Protein AF-K7K374-F1 (afdb_monomer_lite)

pLDDT: mean 80.67, std 16.08, range [36.97, 95.12]

Radius of gyration: 24.33 Å; chains: 1; bounding box: 54×45×58 Å

Organism: Glycine max (NCBI:txid3847)

Foldseek 3Di:
DDDPCDPVNVVVVVVVVLVVVLQVVQVVVQVVVVCVVCDVVCQCQQDPPDPVHHDDDDRDDPDPVSSVVSSVVVVVVVVVVVVVVVVVVVVVVVVVVVVQVVCVVVVNHDDDPDDDDD

Sequence (118 aa):
MSLHYNKTNGMQFMIAYFFGALKARVYDDEVRKWISVVGVDFIGKKLVNSKEGPPNFDQPKMTLSKLLEYGNMLVQEQENVERVQLADMYLKEAALGDANQDSINRGTFYGLFFYPEP

InterPro domains:
  IPR044960 Ribulose bisphosphate carboxylase/oxygenase activase-like [PTHR32429] (18-99)
  IPR048571 Ribulose bisphosphate carboxylase/oxygenase activase, AAA, helical [PF21228] (18-78)

Secondary structure (DSSP, 8-state):
------HHHHHHHHHHHHHHHHHHHHHHHHHHHHHHHH-HHHHHHHHSS-TT-SPP-PPP---HHHHHHHHHHHHHHHHHHHHHHHHHHHHHHHHHHHHHHHHHHTT-----------

Structure (mmCIF, N/CA/C/O backbone):
data_AF-K7K374-F1
#
_entry.id   AF-K7K374-F1
#
loop_
_atom_site.group_PDB
_atom_site.id
_atom_site.type_symbol
_atom_site.label_atom_id
_atom_site.label_alt_id
_atom_site.label_comp_id
_atom_site.label_asym_id
_atom_site.label_entity_id
_atom_site.label_seq_id
_atom_site.pdbx_PDB_ins_code
_atom_site.Cartn_x
_atom_site.Cartn_y
_atom_site.Cartn_z
_atom_site.occupancy
_atom_site.B_iso_or_equiv
_atom_site.auth_seq_id
_atom_site.auth_comp_id
_atom_site.auth_asym_id
_atom_site.auth_atom_id
_atom_site.pdbx_PDB_model_num
ATOM 1 N N . MET A 1 1 ? 35.101 -2.674 10.854 1.00 42.41 1 MET A N 1
ATOM 2 C CA . MET A 1 1 ? 34.801 -4.009 10.299 1.00 42.41 1 MET A CA 1
ATOM 3 C C . MET A 1 1 ? 33.723 -3.834 9.245 1.00 42.41 1 MET A C 1
ATOM 5 O O . MET A 1 1 ? 32.559 -3.708 9.595 1.00 42.41 1 MET A O 1
ATOM 9 N N . SER A 1 2 ? 34.114 -3.695 7.977 1.00 44.38 2 SER A N 1
ATOM 10 C CA . SER A 1 2 ? 33.156 -3.546 6.878 1.00 44.38 2 SER A CA 1
ATOM 11 C C . SER A 1 2 ? 32.530 -4.905 6.611 1.00 44.38 2 SER A C 1
ATOM 13 O O . SER A 1 2 ? 33.222 -5.835 6.193 1.00 44.38 2 SER A O 1
ATOM 15 N N . LEU A 1 3 ? 31.240 -5.041 6.915 1.00 53.22 3 LEU A N 1
ATOM 16 C CA . LEU A 1 3 ? 30.470 -6.219 6.540 1.00 53.22 3 LEU A CA 1
ATOM 17 C C . LEU A 1 3 ? 30.503 -6.305 5.013 1.00 53.22 3 LEU A C 1
ATOM 19 O O . LEU A 1 3 ? 29.891 -5.486 4.332 1.00 53.22 3 LEU A O 1
ATOM 23 N N . HIS A 1 4 ? 31.268 -7.262 4.483 1.00 51.53 4 HIS A N 1
ATOM 24 C CA . HIS A 1 4 ? 31.272 -7.576 3.060 1.00 51.53 4 HIS A CA 1
ATOM 25 C C . HIS A 1 4 ? 29.859 -8.015 2.680 1.00 51.53 4 HIS A C 1
ATOM 27 O O . HIS A 1 4 ? 29.420 -9.132 2.968 1.00 51.53 4 HIS A O 1
ATOM 33 N N . TYR A 1 5 ? 29.124 -7.089 2.078 1.00 56.19 5 TYR A N 1
ATOM 34 C CA . TYR A 1 5 ? 27.782 -7.313 1.587 1.00 56.19 5 TYR A CA 1
ATOM 35 C C . TYR A 1 5 ? 27.897 -8.178 0.331 1.00 56.19 5 TYR A C 1
ATOM 37 O O . TYR A 1 5 ? 28.134 -7.684 -0.768 1.00 56.19 5 TYR A O 1
ATOM 45 N N . ASN A 1 6 ? 27.837 -9.500 0.499 1.00 68.75 6 ASN A N 1
ATOM 46 C CA . ASN A 1 6 ? 27.826 -10.401 -0.646 1.00 68.75 6 ASN A CA 1
ATOM 47 C C . ASN A 1 6 ? 26.439 -10.365 -1.319 1.00 68.75 6 ASN A C 1
ATOM 49 O O . ASN A 1 6 ? 25.427 -10.040 -0.690 1.00 68.75 6 ASN A O 1
ATOM 53 N N . LYS A 1 7 ? 26.391 -10.705 -2.610 1.00 67.94 7 LYS A N 1
ATOM 54 C CA . LYS A 1 7 ? 25.167 -10.663 -3.428 1.00 67.94 7 LYS A CA 1
ATOM 55 C C . LYS A 1 7 ? 24.013 -11.477 -2.817 1.00 67.94 7 LYS A C 1
ATOM 57 O O . LYS A 1 7 ? 22.858 -11.072 -2.914 1.00 67.94 7 LYS A O 1
ATOM 62 N N . THR A 1 8 ? 24.326 -12.581 -2.140 1.00 67.12 8 THR A N 1
ATOM 63 C CA . THR A 1 8 ? 23.358 -13.437 -1.439 1.00 67.12 8 THR A CA 1
ATOM 64 C C . THR A 1 8 ? 22.748 -12.734 -0.227 1.00 67.12 8 THR A C 1
ATOM 66 O O . THR A 1 8 ? 21.533 -12.774 -0.049 1.00 67.12 8 THR A O 1
ATOM 69 N N . ASN A 1 9 ? 23.561 -12.035 0.570 1.00 70.31 9 ASN A N 1
ATOM 70 C CA . ASN A 1 9 ? 23.092 -11.248 1.709 1.00 70.31 9 ASN A CA 1
ATOM 71 C C . ASN A 1 9 ? 22.172 -10.123 1.225 1.00 70.31 9 ASN A C 1
ATOM 73 O O . ASN A 1 9 ? 21.084 -9.953 1.766 1.00 70.31 9 ASN A O 1
ATOM 77 N N . GLY A 1 10 ? 22.553 -9.413 0.157 1.00 72.06 10 GLY A N 1
ATOM 78 C CA . GLY A 1 10 ? 21.720 -8.348 -0.409 1.00 72.06 10 GLY A CA 1
ATOM 79 C C . GLY A 1 10 ? 20.362 -8.827 -0.915 1.00 72.06 10 GLY A C 1
ATOM 80 O O . GLY A 1 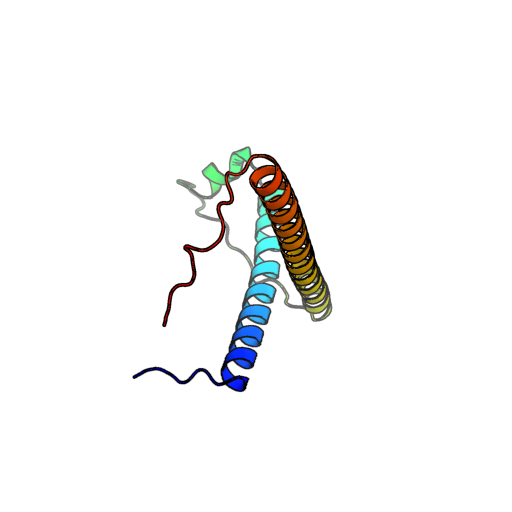10 ? 19.348 -8.190 -0.636 1.00 72.06 10 GLY A O 1
ATOM 81 N N . MET A 1 11 ? 20.315 -9.990 -1.568 1.00 74.25 11 MET A N 1
ATOM 82 C CA . MET A 1 11 ? 19.051 -10.591 -2.000 1.00 74.25 11 MET A CA 1
ATOM 83 C C . MET A 1 11 ? 18.162 -10.978 -0.809 1.00 74.25 11 MET A C 1
ATOM 85 O O . MET A 1 11 ? 16.965 -10.701 -0.825 1.00 74.25 11 MET A O 1
ATOM 89 N N . GLN A 1 12 ? 18.736 -11.559 0.252 1.00 72.31 12 GLN A N 1
ATOM 90 C CA . GLN A 1 12 ? 17.984 -11.890 1.469 1.00 72.31 12 GLN A CA 1
ATOM 91 C C . GLN A 1 12 ? 17.414 -10.643 2.149 1.00 72.31 12 GLN A C 1
ATOM 93 O O . GLN A 1 12 ? 16.258 -10.654 2.571 1.00 72.31 12 GLN A O 1
ATOM 98 N N . PHE A 1 13 ? 18.189 -9.556 2.217 1.00 79.69 13 PHE A N 1
ATOM 99 C CA . PHE A 1 13 ? 17.698 -8.291 2.753 1.00 79.69 13 PHE A CA 1
ATOM 100 C C . PHE A 1 13 ? 16.549 -7.733 1.908 1.00 79.69 13 PHE A C 1
ATOM 102 O O . PHE A 1 13 ? 15.519 -7.391 2.480 1.00 79.69 13 PHE A O 1
ATOM 109 N N . MET A 1 14 ? 16.656 -7.720 0.573 1.00 83.06 14 MET A N 1
ATOM 110 C CA . MET A 1 14 ? 15.542 -7.313 -0.301 1.00 83.06 14 MET A CA 1
ATOM 111 C C . MET A 1 14 ? 14.275 -8.142 -0.063 1.00 83.06 14 MET A C 1
ATOM 113 O O . MET A 1 14 ? 13.191 -7.574 0.051 1.00 83.06 14 MET A O 1
ATOM 117 N N . ILE A 1 15 ? 14.402 -9.466 0.068 1.00 85.19 15 ILE A N 1
ATOM 118 C CA . ILE A 1 15 ? 13.264 -10.350 0.356 1.00 85.19 15 ILE A CA 1
ATOM 119 C C . ILE A 1 15 ? 12.633 -9.994 1.710 1.00 85.19 15 ILE A C 1
ATOM 121 O O . ILE A 1 15 ? 11.412 -9.859 1.810 1.00 85.19 15 ILE A O 1
ATOM 125 N N . ALA A 1 16 ? 13.450 -9.802 2.749 1.00 88.19 16 ALA A N 1
ATOM 126 C CA . ALA A 1 16 ? 12.966 -9.427 4.075 1.00 88.19 16 ALA A CA 1
ATOM 127 C C . ALA A 1 16 ? 12.242 -8.068 4.062 1.00 88.19 16 ALA A C 1
ATOM 129 O O . ALA A 1 16 ? 11.158 -7.945 4.638 1.00 88.19 16 ALA A O 1
ATOM 130 N N . TYR A 1 17 ? 12.793 -7.071 3.363 1.00 90.19 17 TYR A N 1
ATOM 131 C CA . TYR A 1 17 ? 12.149 -5.768 3.187 1.00 90.19 17 TYR A CA 1
ATOM 132 C C . TYR A 1 17 ? 10.828 -5.879 2.423 1.00 90.19 17 TYR A C 1
ATOM 134 O O . TYR A 1 17 ? 9.844 -5.269 2.839 1.00 90.19 17 TYR A O 1
ATOM 142 N N . PHE A 1 18 ? 10.769 -6.697 1.369 1.00 92.56 18 PHE A N 1
ATOM 143 C CA . PHE A 1 18 ? 9.546 -6.910 0.597 1.00 92.56 18 PHE A CA 1
ATOM 144 C C . PHE A 1 18 ? 8.416 -7.480 1.460 1.00 92.56 18 PHE A C 1
ATOM 146 O O . PHE A 1 18 ? 7.324 -6.916 1.502 1.00 92.56 18 PHE A O 1
ATOM 153 N N . PHE A 1 19 ? 8.669 -8.556 2.212 1.00 92.62 19 PHE A N 1
ATOM 154 C CA . PHE A 1 19 ? 7.646 -9.129 3.095 1.00 92.62 19 PHE A CA 1
ATOM 155 C C . PHE A 1 19 ? 7.288 -8.202 4.267 1.00 92.62 19 PHE A C 1
ATOM 157 O O . PHE A 1 19 ? 6.136 -8.184 4.711 1.00 92.62 19 PHE A O 1
ATOM 164 N N . GLY A 1 20 ? 8.243 -7.394 4.739 1.00 93.69 20 GLY A N 1
ATOM 165 C CA . GLY A 1 20 ? 7.983 -6.314 5.689 1.00 93.69 20 GLY A CA 1
ATOM 166 C C . GLY A 1 20 ? 6.995 -5.282 5.135 1.00 93.69 20 GLY A C 1
ATOM 167 O O . GLY A 1 20 ? 5.990 -4.983 5.785 1.00 93.69 20 GLY A O 1
ATOM 168 N N . ALA A 1 21 ? 7.229 -4.801 3.912 1.00 93.56 21 ALA A N 1
ATOM 169 C CA . ALA A 1 21 ? 6.342 -3.873 3.211 1.00 93.56 21 ALA A CA 1
ATOM 170 C C . ALA A 1 21 ? 4.964 -4.493 2.930 1.00 93.56 21 ALA A C 1
ATOM 172 O O . ALA A 1 21 ? 3.941 -3.846 3.152 1.00 93.56 21 ALA A O 1
ATOM 173 N N . LEU A 1 22 ? 4.926 -5.769 2.535 1.00 93.81 22 LEU A N 1
ATOM 174 C CA . LEU A 1 22 ? 3.687 -6.512 2.313 1.00 93.81 22 LEU A CA 1
ATOM 175 C C . LEU A 1 22 ? 2.814 -6.533 3.568 1.00 93.81 22 LEU A C 1
ATOM 177 O O . LEU A 1 22 ? 1.628 -6.210 3.514 1.00 93.81 22 LEU A O 1
ATOM 181 N N . LYS A 1 23 ? 3.408 -6.867 4.719 1.00 93.31 23 LYS A N 1
ATOM 182 C CA . LYS A 1 23 ? 2.702 -6.840 6.001 1.00 93.31 23 LYS A CA 1
ATOM 183 C C . LYS A 1 23 ? 2.222 -5.431 6.335 1.00 93.31 23 LYS A C 1
ATOM 185 O O . LYS A 1 23 ? 1.062 -5.278 6.704 1.00 93.31 23 LYS A O 1
ATOM 190 N N . ALA A 1 24 ? 3.075 -4.418 6.193 1.00 94.56 24 ALA A N 1
ATOM 191 C CA . ALA A 1 24 ? 2.704 -3.033 6.475 1.00 94.56 24 ALA A CA 1
ATOM 192 C C . ALA A 1 24 ? 1.507 -2.574 5.626 1.00 94.56 24 ALA A C 1
ATOM 194 O O . ALA A 1 24 ? 0.595 -1.952 6.163 1.00 94.56 24 ALA A O 1
ATOM 195 N N . ARG A 1 25 ? 1.449 -2.957 4.343 1.00 93.12 25 ARG A N 1
ATOM 196 C CA . ARG A 1 25 ? 0.350 -2.593 3.435 1.00 93.12 25 ARG A CA 1
ATOM 197 C C . ARG A 1 25 ? -1.000 -3.164 3.865 1.00 93.12 25 ARG A C 1
ATOM 199 O O . ARG A 1 25 ? -2.017 -2.492 3.748 1.00 93.12 25 ARG A O 1
ATOM 206 N N . VAL A 1 26 ? -1.008 -4.368 4.438 1.00 92.50 26 VAL A N 1
ATOM 207 C CA . VAL A 1 26 ? -2.232 -4.966 4.991 1.00 92.50 26 VAL A CA 1
ATOM 208 C C . VAL A 1 26 ? -2.756 -4.161 6.187 1.00 92.50 26 VAL A C 1
ATOM 210 O O . VAL A 1 26 ? -3.967 -3.987 6.312 1.00 92.50 26 VAL A O 1
ATOM 213 N N . TYR A 1 27 ? -1.869 -3.676 7.062 1.00 94.50 27 TYR A N 1
ATOM 214 C CA . TYR A 1 27 ? -2.257 -2.819 8.192 1.00 94.50 27 TYR A CA 1
ATOM 215 C C . TYR A 1 27 ? -2.689 -1.424 7.733 1.00 94.50 27 TYR A C 1
ATOM 217 O O . TYR A 1 27 ? -3.679 -0.900 8.239 1.00 94.50 27 TYR A O 1
ATOM 225 N N . ASP A 1 28 ? -1.977 -0.851 6.763 1.00 93.94 28 ASP A N 1
ATOM 226 C CA . ASP A 1 28 ? -2.293 0.444 6.155 1.00 93.94 28 ASP A CA 1
ATOM 227 C C . ASP A 1 28 ? -3.734 0.479 5.622 1.00 93.94 28 ASP A C 1
ATOM 229 O O . ASP A 1 28 ? -4.462 1.443 5.849 1.00 93.94 28 ASP A O 1
ATOM 233 N N . ASP A 1 29 ? -4.202 -0.612 5.016 1.00 92.38 29 ASP A N 1
ATOM 234 C CA . ASP A 1 29 ? -5.582 -0.719 4.540 1.00 92.38 29 ASP A CA 1
ATOM 235 C C . ASP A 1 29 ? -6.628 -0.760 5.663 1.00 92.38 29 ASP A C 1
ATOM 237 O O . ASP A 1 29 ? -7.702 -0.176 5.511 1.00 92.38 29 ASP A O 1
ATOM 241 N N . GLU A 1 30 ? -6.351 -1.402 6.801 1.00 91.38 30 GLU A N 1
ATOM 242 C CA . GLU A 1 30 ? -7.277 -1.368 7.945 1.00 91.38 30 GLU A CA 1
ATOM 243 C C . GLU A 1 30 ? -7.335 0.029 8.578 1.00 91.38 30 GLU A C 1
ATOM 245 O O . GLU A 1 30 ? -8.420 0.516 8.910 1.00 91.38 30 GLU A O 1
ATOM 250 N N . VAL A 1 31 ? -6.194 0.723 8.656 1.00 92.62 31 VAL A N 1
ATOM 251 C CA . VAL A 1 31 ? -6.150 2.127 9.086 1.00 92.62 31 VAL A CA 1
ATOM 252 C C . VAL A 1 31 ? -6.914 3.012 8.101 1.00 92.62 31 VAL A C 1
ATOM 254 O O . VAL A 1 31 ? -7.732 3.826 8.529 1.00 92.62 31 VAL A O 1
ATOM 257 N N . ARG A 1 32 ? -6.729 2.826 6.787 1.00 93.75 32 ARG A N 1
ATOM 258 C CA . ARG A 1 32 ? -7.454 3.582 5.754 1.00 93.75 32 ARG A CA 1
ATOM 259 C C . ARG A 1 32 ? -8.963 3.374 5.860 1.00 93.75 32 ARG A C 1
ATOM 261 O O . ARG A 1 32 ? -9.702 4.354 5.824 1.00 93.75 32 ARG A O 1
ATOM 268 N N . LYS A 1 33 ? -9.428 2.134 6.045 1.00 92.56 33 LYS A N 1
ATOM 269 C CA . LYS A 1 33 ? -10.857 1.838 6.256 1.00 92.56 33 LYS A CA 1
ATOM 270 C C . LYS A 1 33 ? -11.402 2.545 7.491 1.00 92.56 33 LYS A C 1
ATOM 272 O O . LYS A 1 33 ? -12.473 3.141 7.426 1.00 92.56 33 LYS A O 1
ATOM 277 N N . TRP A 1 34 ? -10.666 2.512 8.601 1.00 91.56 34 TRP A N 1
ATOM 278 C CA . TRP A 1 34 ? -11.067 3.214 9.820 1.00 91.56 34 TRP A CA 1
ATOM 279 C C . TRP A 1 34 ? -11.168 4.730 9.602 1.00 91.56 34 TRP A C 1
ATOM 281 O O . TRP A 1 34 ? -12.171 5.338 9.972 1.00 91.56 34 TRP A O 1
ATOM 291 N N . ILE A 1 35 ? -10.182 5.326 8.924 1.00 92.62 35 ILE A N 1
ATOM 292 C CA . ILE A 1 35 ? -10.185 6.741 8.528 1.00 92.62 35 ILE A CA 1
ATOM 293 C C . ILE A 1 35 ? -11.425 7.079 7.692 1.00 92.62 35 ILE A C 1
ATOM 295 O O . ILE A 1 35 ? -12.085 8.085 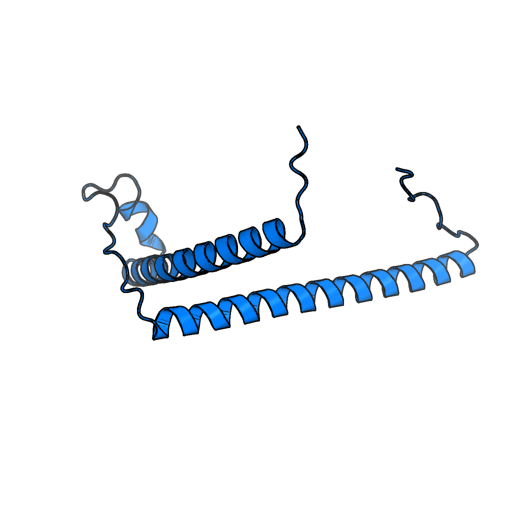7.958 1.00 92.62 35 ILE A O 1
ATOM 299 N N . SER A 1 36 ? -11.781 6.230 6.725 1.00 93.50 36 SER A N 1
ATOM 300 C CA . SER A 1 36 ? -12.976 6.419 5.897 1.00 93.50 36 SER A CA 1
ATOM 301 C C . SER A 1 36 ? -14.281 6.368 6.698 1.00 93.50 36 SER A C 1
ATOM 303 O O . SER A 1 36 ? -15.221 7.073 6.347 1.00 93.50 36 SER A O 1
ATOM 305 N N . VAL A 1 37 ? -14.346 5.572 7.772 1.00 91.75 37 VAL A N 1
ATOM 306 C CA . VAL A 1 37 ? -15.531 5.476 8.645 1.00 91.75 37 VAL A CA 1
ATOM 307 C C . VAL A 1 37 ? -15.635 6.667 9.600 1.00 91.75 37 VAL A C 1
ATOM 309 O O . VAL A 1 37 ? -16.727 7.185 9.816 1.00 91.75 37 VAL A O 1
ATOM 312 N N . VAL A 1 38 ? -14.518 7.106 10.186 1.00 89.81 38 VAL A N 1
ATOM 313 C CA . VAL A 1 38 ? -14.500 8.239 11.130 1.00 89.81 38 VAL A CA 1
ATOM 314 C C . VAL A 1 38 ? -14.684 9.578 10.413 1.00 89.8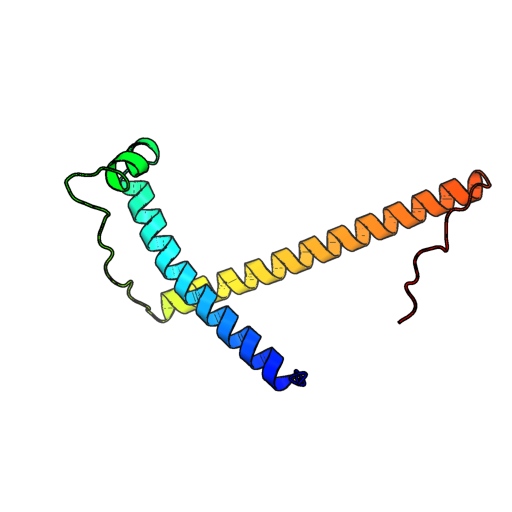1 38 VAL A C 1
ATOM 316 O O . VAL A 1 38 ? -15.296 10.491 10.967 1.00 89.81 38 VAL A O 1
ATOM 319 N N . GLY A 1 39 ? -14.173 9.692 9.187 1.00 89.88 39 GLY A N 1
ATOM 320 C CA . GLY A 1 39 ? -14.114 10.939 8.435 1.00 89.88 39 GLY A CA 1
ATOM 321 C C . GLY A 1 39 ? -12.869 11.752 8.790 1.00 89.88 39 GLY A C 1
ATOM 322 O O . GLY A 1 39 ? -12.492 11.878 9.959 1.00 89.88 39 GLY A O 1
ATOM 323 N N . VAL A 1 40 ? -12.228 12.322 7.766 1.00 90.69 40 VAL A N 1
ATOM 324 C CA . VAL A 1 40 ? -10.925 12.997 7.893 1.00 90.69 40 VAL A CA 1
ATOM 325 C C . VAL A 1 40 ? -10.962 14.140 8.913 1.00 90.69 40 VAL A C 1
ATOM 327 O O . VAL A 1 40 ? -10.022 14.306 9.691 1.00 90.69 40 VAL A O 1
ATOM 330 N N . ASP A 1 41 ? -12.089 14.844 8.997 1.00 90.94 41 ASP A N 1
ATOM 331 C CA . ASP A 1 41 ? -12.288 15.985 9.896 1.00 90.94 41 ASP A CA 1
ATOM 332 C C . ASP A 1 41 ? -12.274 15.610 11.391 1.00 90.94 41 ASP A C 1
ATOM 334 O O . ASP A 1 41 ? -12.008 16.453 12.253 1.00 90.94 41 ASP A O 1
ATOM 338 N N . PHE A 1 42 ? -12.556 14.345 11.727 1.00 87.06 42 PHE A N 1
ATOM 339 C CA . PHE A 1 42 ? -12.747 13.897 13.112 1.00 87.06 42 PHE A CA 1
ATOM 340 C C . PHE A 1 42 ? -11.595 13.051 13.663 1.00 87.06 42 PHE A C 1
ATOM 342 O O . PHE A 1 42 ? -11.501 12.881 14.883 1.00 87.06 42 PHE A O 1
ATOM 349 N N . ILE A 1 43 ? -10.685 12.569 12.810 1.00 90.12 43 ILE A N 1
ATOM 350 C CA . ILE A 1 43 ? -9.563 11.700 13.212 1.00 90.12 43 ILE A CA 1
ATOM 351 C C . ILE A 1 43 ? -8.719 12.350 14.307 1.00 90.12 43 ILE A C 1
ATOM 353 O O . ILE A 1 43 ? -8.423 11.709 15.313 1.00 90.12 43 ILE A O 1
ATOM 357 N N . GLY A 1 44 ? -8.383 13.636 14.160 1.00 87.38 44 GLY A N 1
ATOM 358 C CA . GLY A 1 44 ? -7.560 14.351 15.139 1.00 87.38 44 GLY A CA 1
ATOM 359 C C . GLY A 1 44 ? -8.161 14.327 16.548 1.00 87.38 44 GLY A C 1
ATOM 360 O O . GLY A 1 44 ? -7.449 14.061 17.512 1.00 87.38 44 GLY A O 1
ATOM 361 N N . LYS A 1 45 ? -9.485 14.503 16.664 1.00 85.69 45 LYS A N 1
ATOM 362 C CA . LYS A 1 45 ? -10.207 14.462 17.950 1.00 85.69 45 LYS A CA 1
ATOM 363 C C . LYS A 1 45 ? -10.275 13.057 18.553 1.00 85.69 45 LYS A C 1
ATOM 365 O O . LYS A 1 45 ? -10.373 12.925 19.768 1.00 85.69 45 LYS A O 1
ATOM 370 N N . LYS A 1 46 ? -10.264 12.015 17.716 1.00 83.62 46 LYS A N 1
ATOM 371 C CA . LYS A 1 46 ? -10.280 10.609 18.153 1.00 83.62 46 LYS A CA 1
ATOM 372 C C . LYS A 1 46 ? -8.889 10.088 18.525 1.00 83.62 46 LYS A C 1
ATOM 374 O O . LYS A 1 46 ? -8.800 9.205 19.369 1.00 83.62 46 LYS A O 1
ATOM 379 N N . LEU A 1 47 ? -7.822 10.633 17.942 1.00 86.44 47 LEU A N 1
ATOM 380 C CA . LEU A 1 47 ? -6.443 10.227 18.237 1.00 86.44 47 LEU A CA 1
ATOM 381 C C . LEU A 1 47 ? -5.808 11.029 19.374 1.00 86.44 47 LEU A C 1
ATOM 383 O O . LEU A 1 47 ? -5.068 10.468 20.177 1.00 86.44 47 LEU A O 1
ATOM 387 N N . VAL A 1 48 ? -6.084 12.332 19.449 1.00 87.25 48 VAL A N 1
ATOM 388 C CA . VAL A 1 48 ? -5.418 13.249 20.380 1.00 87.25 48 VAL A CA 1
ATOM 389 C C . VAL A 1 48 ? -6.443 13.834 21.344 1.00 87.25 48 VAL A C 1
ATOM 391 O O . VAL A 1 48 ? -7.487 14.325 20.926 1.00 87.25 48 VAL A O 1
ATOM 394 N N . ASN A 1 49 ? -6.140 13.794 22.645 1.00 81.81 49 ASN A N 1
ATOM 395 C CA . ASN A 1 49 ? -7.013 14.284 23.723 1.00 81.81 49 ASN A CA 1
ATOM 396 C C . ASN A 1 49 ? -8.424 13.650 23.744 1.00 81.81 49 ASN A C 1
ATOM 398 O O . ASN A 1 49 ? -9.365 14.221 24.296 1.00 81.81 49 ASN A O 1
ATOM 402 N N . SER A 1 50 ? -8.572 12.456 23.162 1.00 81.38 50 SER A N 1
ATOM 403 C CA . SER A 1 50 ? -9.790 11.647 23.237 1.00 81.38 50 SER A CA 1
ATOM 404 C C . SER A 1 50 ? -9.973 11.079 24.646 1.00 81.38 50 SER A C 1
ATOM 406 O O . SER A 1 50 ? -9.044 10.501 25.208 1.00 81.38 50 SER A O 1
ATOM 408 N N . LYS A 1 51 ? -11.190 11.174 25.199 1.00 79.31 51 LYS A N 1
ATOM 409 C CA . LYS A 1 51 ? -11.552 10.502 26.463 1.00 79.31 51 LYS A CA 1
ATOM 410 C C . LYS A 1 51 ? -11.618 8.979 26.327 1.00 79.31 51 LYS A C 1
ATOM 412 O O . LYS A 1 51 ? -11.452 8.280 27.317 1.00 79.31 51 LYS A O 1
ATOM 417 N N . GLU A 1 52 ? -11.877 8.482 25.118 1.00 82.44 52 GLU A N 1
ATOM 418 C CA . GLU A 1 52 ? -11.966 7.048 24.812 1.00 82.44 52 GLU A CA 1
ATOM 419 C C . GLU A 1 52 ? -10.592 6.438 24.483 1.00 82.44 52 GLU A C 1
ATOM 421 O O . GLU A 1 52 ? -10.471 5.223 24.372 1.00 82.44 52 GLU A O 1
ATOM 426 N N . GLY A 1 53 ? -9.553 7.271 24.349 1.00 77.81 53 GLY A N 1
ATOM 427 C CA . GLY A 1 53 ? -8.239 6.855 23.868 1.00 77.81 53 GLY A CA 1
ATOM 428 C C . GLY A 1 53 ? -8.194 6.623 22.349 1.00 77.81 53 GLY A C 1
ATOM 429 O O . GLY A 1 53 ? -9.208 6.795 21.661 1.00 77.81 53 GLY A O 1
ATOM 430 N N . PRO A 1 54 ? -7.006 6.296 21.809 1.00 80.06 54 PRO A N 1
ATOM 431 C CA . PRO A 1 54 ? -6.841 5.941 20.404 1.00 80.06 54 PRO A CA 1
ATOM 432 C C . PRO A 1 54 ? -7.553 4.614 20.077 1.00 80.06 54 PRO A C 1
ATOM 434 O O . PRO A 1 54 ? -7.676 3.747 20.946 1.00 80.06 54 PRO A O 1
ATOM 437 N N . PRO A 1 55 ? -8.019 4.434 18.828 1.00 83.00 55 PRO A N 1
ATOM 438 C CA . PRO A 1 55 ? -8.724 3.228 18.402 1.00 83.00 55 PRO A CA 1
ATOM 439 C C . PRO A 1 55 ? -7.834 1.990 18.551 1.00 83.00 55 PRO A C 1
ATOM 441 O O . PRO A 1 55 ? -6.646 2.019 18.223 1.00 83.00 55 PRO A O 1
ATOM 444 N N . ASN A 1 56 ? -8.427 0.890 19.012 1.00 86.12 56 ASN A N 1
ATOM 445 C CA . ASN A 1 56 ? -7.761 -0.404 19.029 1.00 86.12 56 ASN A CA 1
ATOM 446 C C . ASN A 1 56 ? -8.037 -1.132 17.707 1.00 86.12 56 ASN A C 1
ATOM 448 O O . ASN A 1 56 ? -9.182 -1.175 17.255 1.00 86.12 56 ASN A O 1
ATOM 452 N N . PHE A 1 57 ? -6.991 -1.672 17.089 1.00 88.62 57 PHE A N 1
ATOM 453 C CA . PHE A 1 57 ? -7.087 -2.392 15.825 1.00 88.62 57 PHE A CA 1
ATOM 454 C C . PHE A 1 57 ? -6.871 -3.878 16.065 1.00 88.62 57 PHE A C 1
ATOM 456 O O . PHE A 1 57 ? -5.819 -4.289 16.558 1.00 88.62 57 PHE A O 1
ATOM 463 N N . ASP A 1 58 ? -7.839 -4.686 15.641 1.00 88.38 58 ASP A N 1
ATOM 464 C CA . ASP A 1 58 ? -7.643 -6.125 15.576 1.00 88.38 58 ASP A CA 1
ATOM 465 C C . ASP A 1 58 ? -6.591 -6.466 14.521 1.00 88.38 58 ASP A C 1
ATOM 467 O O . ASP A 1 58 ? -6.507 -5.846 13.455 1.00 88.38 58 ASP A O 1
ATOM 471 N N . GLN A 1 59 ? -5.782 -7.486 14.808 1.00 90.69 59 GLN A N 1
ATOM 472 C CA . GLN A 1 59 ? -4.798 -7.966 13.853 1.00 90.69 59 GLN A CA 1
ATOM 473 C C . GLN A 1 59 ? -5.506 -8.427 12.564 1.00 90.69 59 GLN A C 1
ATOM 475 O O . GLN A 1 59 ? -6.347 -9.333 12.617 1.00 90.69 59 GLN A O 1
ATOM 480 N N . PRO A 1 60 ? -5.161 -7.862 11.390 1.00 90.38 60 PRO A N 1
ATOM 481 C CA . PRO A 1 60 ? -5.805 -8.236 10.145 1.00 90.38 60 PRO A CA 1
ATOM 482 C C . PRO A 1 60 ? -5.524 -9.696 9.797 1.00 90.38 60 PRO A C 1
ATOM 484 O O . PRO A 1 60 ? -4.409 -10.201 9.955 1.00 90.38 60 PRO A O 1
ATOM 487 N N . LYS A 1 61 ? -6.537 -10.373 9.247 1.00 90.38 61 LYS A N 1
ATOM 488 C CA . LYS A 1 61 ? -6.378 -11.733 8.725 1.00 90.38 61 LYS A CA 1
ATOM 489 C C . LYS A 1 61 ? -5.470 -11.712 7.494 1.00 90.38 61 LYS A C 1
ATOM 491 O O . LYS A 1 61 ? -5.845 -11.196 6.442 1.00 90.38 61 LYS A O 1
ATOM 496 N N . MET A 1 62 ? -4.296 -12.320 7.627 1.00 90.19 62 MET A N 1
ATOM 497 C CA . MET A 1 62 ? -3.296 -12.475 6.565 1.00 90.19 62 MET A CA 1
ATOM 498 C C . MET A 1 62 ? -3.639 -13.686 5.689 1.00 90.19 62 MET A C 1
ATOM 500 O O . MET A 1 62 ? -2.941 -14.698 5.702 1.00 90.19 62 MET A O 1
ATOM 504 N N . THR A 1 63 ? -4.767 -13.626 4.978 1.00 93.12 63 THR A N 1
ATOM 505 C CA . THR A 1 63 ? -5.146 -14.709 4.061 1.00 93.12 63 THR A CA 1
ATOM 506 C C . THR A 1 63 ? -4.194 -14.743 2.869 1.00 93.12 63 THR A C 1
ATOM 508 O O . THR A 1 63 ? -3.731 -13.701 2.406 1.00 93.12 63 THR A O 1
ATOM 511 N N . LEU A 1 64 ? -3.925 -15.939 2.333 1.00 92.88 64 LEU A N 1
ATOM 512 C CA . LEU A 1 64 ? -3.047 -16.098 1.170 1.00 92.88 64 LEU A CA 1
ATOM 513 C C . LEU A 1 64 ? -3.506 -15.237 -0.017 1.00 92.88 64 LEU A C 1
ATOM 515 O O . LEU A 1 64 ? -2.683 -14.596 -0.657 1.00 92.88 64 LEU A O 1
ATOM 519 N N . SER A 1 65 ? -4.819 -15.164 -0.261 1.00 94.19 65 SER A N 1
ATOM 520 C CA . SER A 1 65 ? -5.393 -14.318 -1.314 1.00 94.19 65 SER A CA 1
ATOM 521 C C . SER A 1 65 ? -5.017 -12.845 -1.141 1.00 94.19 65 SER A C 1
ATOM 523 O O . SER A 1 65 ? -4.555 -12.223 -2.090 1.00 94.19 65 SER A O 1
ATOM 525 N N . LYS A 1 66 ? -5.161 -12.301 0.077 1.00 91.25 66 LYS A N 1
ATOM 526 C CA . LYS A 1 66 ? -4.850 -10.897 0.381 1.00 91.25 66 LYS A CA 1
ATOM 527 C C . LYS A 1 66 ? -3.345 -10.626 0.250 1.00 91.25 66 LYS A C 1
ATOM 529 O O . LYS A 1 66 ? -2.942 -9.593 -0.271 1.00 91.25 66 LYS A O 1
ATOM 534 N N . LEU A 1 67 ? -2.506 -11.578 0.664 1.00 93.75 67 LEU A N 1
ATOM 535 C CA . LEU A 1 67 ? -1.051 -11.483 0.503 1.00 93.75 67 LEU A CA 1
ATOM 536 C C . LEU A 1 67 ? -0.614 -11.515 -0.967 1.00 93.75 67 LEU A C 1
ATOM 538 O O . LEU A 1 67 ? 0.270 -10.755 -1.345 1.00 93.75 67 LEU A O 1
ATOM 542 N N . LEU A 1 68 ? -1.224 -12.363 -1.797 1.00 94.62 68 LEU A N 1
ATOM 543 C CA . LEU A 1 68 ? -0.930 -12.410 -3.231 1.00 94.62 68 LEU A CA 1
ATOM 544 C C . LEU A 1 68 ? -1.386 -11.133 -3.941 1.00 94.62 68 LEU A C 1
ATOM 546 O O . LEU A 1 68 ? -0.651 -10.604 -4.769 1.00 94.62 68 LEU A O 1
ATOM 550 N N . GLU A 1 69 ? -2.564 -10.614 -3.594 1.00 94.12 69 GLU A N 1
ATOM 551 C CA . GLU A 1 69 ? -3.091 -9.363 -4.142 1.00 94.12 69 GLU A CA 1
ATOM 552 C C . GLU A 1 69 ? -2.145 -8.185 -3.868 1.00 94.12 69 GLU A C 1
ATOM 554 O O . GLU A 1 69 ? -1.641 -7.568 -4.810 1.00 94.12 69 GLU A O 1
ATOM 559 N N . TYR A 1 70 ? -1.810 -7.924 -2.599 1.00 93.75 70 TYR A N 1
ATOM 560 C CA . TYR A 1 70 ? -0.872 -6.845 -2.276 1.00 93.75 70 TYR A CA 1
ATOM 561 C C . TYR A 1 70 ? 0.547 -7.126 -2.761 1.00 93.75 70 TYR A C 1
ATOM 563 O O . TYR A 1 70 ? 1.257 -6.185 -3.099 1.00 93.75 70 TYR A O 1
ATOM 571 N N . GLY A 1 71 ? 0.971 -8.390 -2.811 1.00 93.81 71 GLY A N 1
ATOM 57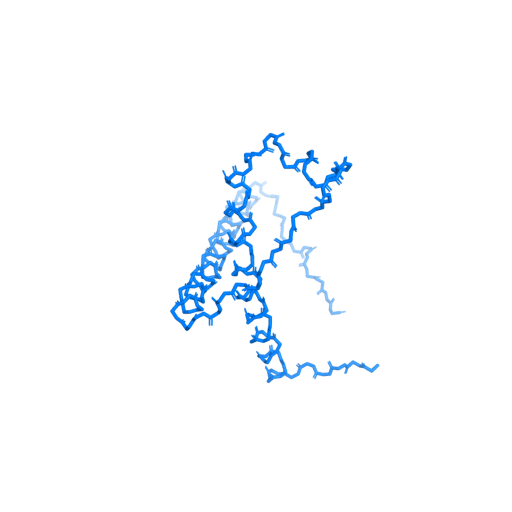2 C CA . GLY A 1 71 ? 2.278 -8.765 -3.346 1.00 93.81 71 GLY A CA 1
ATOM 573 C C . GLY A 1 71 ? 2.414 -8.356 -4.808 1.00 93.81 71 GLY A C 1
ATOM 574 O O . GLY A 1 71 ? 3.374 -7.678 -5.165 1.00 93.81 71 GLY A O 1
ATOM 575 N N . ASN A 1 72 ? 1.415 -8.683 -5.631 1.00 95.00 72 ASN A N 1
ATOM 576 C CA . ASN A 1 72 ? 1.377 -8.274 -7.034 1.00 95.00 72 ASN A CA 1
ATOM 577 C C . ASN A 1 72 ? 1.302 -6.751 -7.185 1.00 95.00 72 ASN A C 1
ATOM 579 O O . ASN A 1 72 ? 1.999 -6.190 -8.027 1.00 95.00 72 ASN A O 1
ATOM 583 N N . MET A 1 73 ? 0.511 -6.076 -6.348 1.00 94.56 73 MET A N 1
ATOM 584 C CA . MET A 1 73 ? 0.435 -4.614 -6.353 1.00 94.56 73 MET A CA 1
ATOM 585 C C . MET A 1 73 ? 1.794 -3.971 -6.028 1.00 94.56 73 MET A C 1
ATOM 587 O O . MET A 1 73 ? 2.213 -3.052 -6.722 1.00 94.56 73 MET A O 1
ATOM 591 N N . LEU A 1 74 ? 2.518 -4.482 -5.026 1.00 93.31 74 LEU A N 1
ATOM 592 C CA . LEU A 1 74 ? 3.847 -3.977 -4.664 1.00 93.31 74 LEU A CA 1
ATOM 593 C C . LEU A 1 74 ? 4.895 -4.221 -5.755 1.00 93.31 74 LEU A C 1
ATOM 595 O O . LEU A 1 74 ? 5.806 -3.410 -5.906 1.00 93.31 74 LEU A O 1
ATOM 599 N N . VAL A 1 75 ? 4.800 -5.327 -6.498 1.00 93.12 75 VAL A N 1
ATOM 600 C CA . VAL A 1 75 ? 5.681 -5.584 -7.651 1.00 93.12 75 VAL A CA 1
ATOM 601 C C . VAL A 1 75 ? 5.375 -4.605 -8.783 1.00 93.12 75 VAL A C 1
ATOM 603 O O . VAL A 1 75 ? 6.290 -3.972 -9.298 1.00 93.12 75 VAL A O 1
ATOM 606 N N . GLN A 1 76 ? 4.099 -4.397 -9.111 1.00 95.12 76 GLN A N 1
ATOM 607 C CA . GLN A 1 76 ? 3.701 -3.418 -10.128 1.00 95.12 76 GLN A CA 1
ATOM 608 C C . GLN A 1 76 ? 4.138 -1.995 -9.762 1.00 95.12 76 GLN A C 1
ATOM 610 O O . GLN A 1 76 ? 4.551 -1.227 -10.629 1.00 95.12 76 GLN A O 1
ATOM 615 N N . GLU A 1 77 ? 4.075 -1.636 -8.479 1.00 93.94 77 GLU A N 1
ATOM 616 C CA . GLU A 1 77 ? 4.534 -0.334 -7.998 1.00 93.94 77 GLU A CA 1
ATOM 617 C C . GLU A 1 77 ? 6.060 -0.186 -8.121 1.00 93.94 77 GLU A C 1
ATOM 619 O O . GLU A 1 77 ? 6.530 0.859 -8.566 1.00 93.94 77 GLU A O 1
ATOM 624 N N . GLN A 1 78 ? 6.831 -1.246 -7.849 1.00 90.06 78 GLN A N 1
ATOM 625 C CA . GLN A 1 78 ? 8.279 -1.268 -8.104 1.00 90.06 78 GLN A CA 1
ATOM 626 C C . GLN A 1 78 ? 8.606 -1.108 -9.595 1.00 90.06 78 GLN A C 1
ATOM 628 O O . GLN A 1 78 ? 9.421 -0.258 -9.949 1.00 90.06 78 GLN A O 1
ATOM 633 N N . GLU A 1 79 ? 7.933 -1.854 -10.474 1.00 94.31 79 GLU A N 1
ATOM 634 C CA . GLU A 1 79 ? 8.121 -1.737 -11.927 1.00 94.31 79 GLU A CA 1
ATOM 635 C C . GLU A 1 79 ? 7.752 -0.339 -12.449 1.00 94.31 79 GLU A C 1
ATOM 637 O O . GLU A 1 79 ? 8.401 0.189 -13.351 1.00 94.31 79 GLU A O 1
ATOM 642 N N . ASN A 1 80 ? 6.712 0.287 -11.887 1.00 94.62 80 ASN A N 1
ATOM 643 C CA . ASN A 1 80 ? 6.338 1.661 -12.221 1.00 94.62 80 ASN A CA 1
ATOM 644 C C . ASN A 1 80 ? 7.435 2.657 -11.838 1.00 94.62 80 ASN A C 1
ATOM 646 O O . ASN A 1 80 ? 7.775 3.517 -12.650 1.00 94.62 80 ASN A O 1
ATOM 650 N N . VAL A 1 81 ? 7.996 2.542 -10.631 1.00 94.81 81 VAL A N 1
ATOM 651 C CA . VAL A 1 81 ? 9.096 3.407 -10.181 1.00 94.81 81 VAL A CA 1
ATOM 652 C C . VAL A 1 81 ? 10.311 3.252 -11.094 1.00 94.81 81 VAL A C 1
ATOM 654 O O . VAL A 1 81 ? 10.872 4.260 -11.518 1.00 94.81 81 VAL A O 1
ATOM 657 N N . GLU A 1 82 ? 10.675 2.021 -11.455 1.00 93.19 82 GLU A N 1
ATOM 658 C CA . GLU A 1 82 ? 11.789 1.758 -12.373 1.00 93.19 82 GLU A CA 1
ATOM 659 C C . GLU A 1 82 ? 11.543 2.381 -13.755 1.00 93.19 82 GLU A C 1
ATOM 661 O O . GLU A 1 82 ? 12.411 3.075 -14.288 1.00 93.19 82 GLU A O 1
ATOM 666 N N . ARG A 1 83 ? 10.334 2.224 -14.312 1.00 94.31 83 ARG A N 1
ATOM 667 C CA . ARG A 1 83 ? 9.965 2.849 -15.593 1.00 94.31 83 ARG A CA 1
ATOM 668 C C . ARG A 1 83 ? 10.055 4.373 -15.553 1.00 94.31 83 ARG A C 1
ATOM 670 O O . ARG A 1 83 ? 10.561 4.967 -16.501 1.00 94.31 83 ARG A O 1
ATOM 677 N N . VAL A 1 84 ? 9.567 5.002 -14.482 1.00 94.94 84 VAL A N 1
ATOM 678 C CA . VAL A 1 84 ? 9.621 6.465 -14.318 1.00 94.94 84 VAL A CA 1
ATOM 679 C C . VAL A 1 84 ? 11.067 6.940 -14.199 1.00 94.94 84 VAL A C 1
ATOM 681 O O . VAL A 1 84 ? 11.449 7.888 -14.877 1.00 94.94 84 VAL A O 1
ATOM 684 N N . GLN A 1 85 ? 11.893 6.250 -13.411 1.00 91.44 85 GLN A N 1
ATOM 685 C CA . GLN A 1 85 ? 13.313 6.584 -13.272 1.00 91.44 85 GLN A CA 1
ATOM 686 C C . GLN A 1 85 ? 14.060 6.470 -14.601 1.00 91.44 85 GLN A C 1
ATOM 688 O O . GLN A 1 85 ? 14.841 7.358 -14.943 1.00 91.44 85 GLN A O 1
ATOM 693 N N . LEU A 1 86 ? 13.795 5.412 -15.369 1.00 93.06 86 LEU A N 1
ATOM 694 C CA . LEU A 1 86 ? 14.404 5.221 -16.679 1.00 93.06 86 LEU A CA 1
ATOM 695 C C . LEU A 1 86 ? 13.979 6.322 -17.662 1.00 93.06 86 LEU A C 1
ATOM 697 O O . LEU A 1 86 ? 14.821 6.872 -18.370 1.00 93.06 86 LEU A O 1
ATOM 701 N N . ALA A 1 87 ? 12.694 6.685 -17.681 1.00 91.75 87 ALA A N 1
ATOM 702 C CA . ALA A 1 87 ? 12.199 7.784 -18.506 1.00 91.75 87 ALA A CA 1
ATOM 703 C C . ALA A 1 87 ? 12.857 9.124 -18.129 1.00 91.75 87 ALA A C 1
ATOM 705 O O . ALA A 1 87 ? 13.327 9.843 -19.011 1.00 91.75 87 ALA A O 1
ATOM 706 N N . ASP A 1 88 ? 12.964 9.430 -16.833 1.00 90.81 88 ASP A N 1
ATOM 707 C CA . ASP A 1 88 ? 13.626 10.643 -16.339 1.00 90.81 88 ASP A CA 1
ATOM 708 C C . ASP A 1 88 ? 15.113 10.691 -16.711 1.00 90.81 88 ASP A C 1
ATOM 710 O O . ASP A 1 88 ? 15.636 11.763 -17.032 1.00 90.81 88 ASP A O 1
ATOM 714 N N . MET A 1 89 ? 15.804 9.546 -16.683 1.00 86.88 89 MET A N 1
ATOM 715 C CA . MET A 1 89 ? 17.194 9.449 -17.132 1.00 86.88 89 MET A CA 1
ATOM 716 C C . MET A 1 89 ? 17.319 9.775 -18.621 1.00 86.88 89 MET A C 1
ATOM 718 O O . MET A 1 89 ? 18.101 10.656 -18.973 1.00 86.88 89 MET A O 1
ATOM 722 N N . TYR A 1 90 ? 16.506 9.154 -19.480 1.00 86.62 90 TYR A N 1
ATOM 723 C CA . TYR A 1 90 ? 16.551 9.424 -20.921 1.00 86.62 90 TYR A CA 1
ATOM 724 C C . TYR A 1 90 ? 16.216 10.879 -21.266 1.00 86.62 90 TYR A C 1
ATOM 726 O O . TYR A 1 90 ? 16.876 11.470 -22.119 1.00 86.62 90 TYR A O 1
ATOM 734 N N . LEU A 1 91 ? 15.235 11.489 -20.592 1.00 87.12 91 LEU A N 1
ATOM 735 C CA . LEU A 1 91 ? 14.892 12.899 -20.810 1.00 87.12 91 LEU A CA 1
ATOM 736 C C . LEU A 1 91 ? 16.035 13.836 -20.402 1.00 87.12 91 LEU A C 1
ATOM 738 O O . LEU A 1 91 ? 16.313 14.811 -21.101 1.00 87.12 91 LEU A O 1
ATOM 742 N N . LYS A 1 92 ? 16.725 13.542 -19.294 1.00 82.69 92 LYS A N 1
ATOM 743 C CA . LYS A 1 92 ? 17.899 14.313 -18.861 1.00 82.69 92 LYS A CA 1
ATOM 744 C C . LYS A 1 92 ? 19.076 14.148 -19.813 1.00 82.69 92 LYS A C 1
ATOM 746 O O . LYS A 1 92 ? 19.723 15.140 -20.131 1.00 82.69 92 LYS A O 1
ATOM 751 N N . GLU A 1 93 ? 19.351 12.931 -20.273 1.00 82.69 93 GLU A N 1
ATOM 752 C CA . GLU A 1 93 ? 20.432 12.666 -21.228 1.00 82.69 93 GLU A CA 1
ATOM 753 C C . GLU A 1 93 ? 20.177 13.346 -22.578 1.00 82.69 93 GLU A C 1
ATOM 755 O O . GLU A 1 93 ? 21.090 13.960 -23.128 1.00 82.69 93 GLU A O 1
ATOM 760 N N . ALA A 1 94 ? 18.933 13.330 -23.068 1.00 79.88 94 ALA A N 1
ATOM 761 C CA . ALA A 1 94 ? 18.544 14.063 -24.271 1.00 79.88 94 ALA A CA 1
ATOM 762 C C . ALA A 1 94 ? 18.719 15.581 -24.092 1.00 79.88 94 ALA A C 1
ATOM 764 O O . ALA A 1 94 ? 19.370 16.226 -24.910 1.00 79.88 94 ALA A O 1
ATOM 765 N N . ALA A 1 95 ? 18.234 16.142 -22.978 1.00 75.81 95 ALA A N 1
ATOM 766 C CA . ALA A 1 95 ? 18.378 17.569 -22.687 1.00 75.81 95 ALA A CA 1
ATOM 767 C C . ALA A 1 95 ? 19.849 18.002 -22.531 1.00 75.81 95 ALA A C 1
ATOM 769 O O . ALA A 1 95 ? 20.222 19.094 -22.960 1.00 75.81 95 ALA A O 1
ATOM 770 N N . LEU A 1 96 ? 20.698 17.155 -21.939 1.00 74.06 96 LEU A N 1
ATOM 771 C CA . LEU A 1 96 ? 22.144 17.383 -21.863 1.00 74.06 96 LEU A CA 1
ATOM 772 C C . LEU A 1 96 ? 22.800 17.317 -23.247 1.00 74.06 96 LEU A C 1
ATOM 774 O O . LEU A 1 96 ? 23.691 18.117 -23.530 1.00 74.06 96 LEU A O 1
ATOM 778 N N . GLY A 1 97 ? 22.360 16.398 -24.110 1.00 74.81 97 GLY A N 1
ATOM 779 C CA . GLY A 1 97 ? 22.797 16.307 -25.503 1.00 74.81 97 GLY A CA 1
ATOM 780 C C . GLY A 1 97 ? 22.481 17.577 -26.292 1.00 74.81 97 GLY A C 1
ATOM 781 O O . GLY A 1 97 ? 23.383 18.157 -26.899 1.00 74.81 97 GLY A O 1
ATOM 782 N N . ASP A 1 98 ? 21.242 18.058 -26.204 1.00 73.06 98 ASP A N 1
ATOM 783 C CA . ASP A 1 98 ? 20.791 19.280 -26.878 1.00 73.06 98 ASP A CA 1
ATOM 784 C C . ASP A 1 98 ? 21.513 20.523 -26.336 1.00 73.06 98 ASP A C 1
ATOM 786 O O . ASP A 1 98 ? 22.016 21.343 -27.106 1.00 73.06 98 ASP A O 1
ATOM 790 N N . ALA A 1 99 ? 21.667 20.631 -25.011 1.00 70.69 99 ALA A N 1
ATOM 791 C CA . ALA A 1 99 ? 22.427 21.714 -24.388 1.00 70.69 99 ALA A CA 1
ATOM 792 C C . ALA A 1 99 ? 23.903 21.698 -24.815 1.00 70.69 99 ALA A C 1
ATOM 794 O O . ALA A 1 99 ? 24.482 22.755 -25.084 1.00 70.69 99 ALA A O 1
ATOM 795 N N . ASN A 1 100 ? 24.508 20.511 -24.925 1.00 64.25 100 ASN A N 1
ATOM 796 C CA . ASN A 1 100 ? 25.865 20.365 -25.434 1.00 64.25 100 ASN A CA 1
ATOM 797 C C . ASN A 1 100 ? 25.947 20.790 -26.901 1.00 64.25 100 ASN A C 1
ATOM 799 O O . ASN A 1 100 ? 26.837 21.573 -27.230 1.00 64.25 100 ASN A O 1
ATOM 803 N N . GLN A 1 101 ? 25.009 20.376 -27.754 1.00 67.31 101 GLN A N 1
ATOM 804 C CA . GLN A 1 101 ? 24.983 20.777 -29.161 1.00 67.31 101 GLN A CA 1
ATOM 805 C C . GLN A 1 101 ? 24.838 22.298 -29.319 1.00 67.31 101 GLN A C 1
ATOM 807 O O . GLN A 1 101 ? 25.599 22.917 -30.065 1.00 67.31 101 GLN A O 1
ATOM 812 N N . ASP A 1 102 ? 23.941 22.925 -28.559 1.00 67.75 102 ASP A N 1
ATOM 813 C CA . ASP A 1 102 ? 23.755 24.379 -28.546 1.00 67.75 102 ASP A CA 1
ATOM 814 C C . ASP A 1 102 ? 24.969 25.132 -27.995 1.00 67.75 102 ASP A C 1
ATOM 816 O O . ASP A 1 102 ? 25.251 26.263 -28.403 1.00 67.75 102 ASP A O 1
ATOM 820 N N . SER A 1 103 ? 25.683 24.534 -27.044 1.00 65.06 103 SER A N 1
ATOM 821 C CA . SER A 1 103 ? 26.898 25.109 -26.471 1.00 65.06 103 SER A CA 1
ATOM 822 C C . SER A 1 103 ? 28.093 24.996 -27.427 1.00 65.06 103 SER A C 1
ATOM 824 O O . SER A 1 103 ? 28.854 25.956 -27.554 1.00 65.06 103 SER A O 1
ATOM 826 N N . ILE A 1 104 ? 28.202 23.894 -28.182 1.00 62.50 104 ILE A N 1
ATOM 827 C CA . ILE A 1 104 ? 29.168 23.717 -29.278 1.00 62.50 104 ILE A CA 1
ATOM 828 C C . ILE A 1 104 ? 28.889 24.741 -30.382 1.00 62.50 104 ILE A C 1
ATOM 830 O O . ILE A 1 104 ? 29.804 25.444 -30.809 1.00 62.50 104 ILE A O 1
ATOM 834 N N . ASN A 1 105 ? 27.622 24.897 -30.779 1.00 67.44 105 ASN A N 1
ATOM 835 C CA . ASN A 1 105 ? 27.207 25.866 -31.798 1.00 67.44 105 ASN A CA 1
ATOM 836 C C . ASN A 1 105 ? 27.510 27.320 -31.392 1.00 67.44 105 ASN A C 1
ATOM 838 O O . ASN A 1 105 ? 27.787 28.155 -32.251 1.00 67.44 105 ASN A O 1
ATOM 842 N N . ARG A 1 106 ? 27.480 27.630 -30.088 1.00 66.62 106 ARG A N 1
ATOM 843 C CA . ARG A 1 106 ? 27.790 28.962 -29.533 1.00 66.62 106 ARG A CA 1
ATOM 844 C C . ARG A 1 106 ? 29.250 29.137 -29.096 1.00 66.62 106 ARG A C 1
ATOM 846 O O . ARG A 1 106 ? 29.601 30.206 -28.605 1.00 66.62 106 ARG A O 1
ATOM 853 N N . GLY A 1 107 ? 30.105 28.126 -29.278 1.00 59.16 107 GLY A N 1
ATOM 854 C CA . GLY A 1 107 ? 31.522 28.171 -28.898 1.00 59.16 107 GLY A CA 1
ATOM 855 C C . GLY A 1 107 ? 31.789 28.162 -27.385 1.00 59.16 107 GLY A C 1
ATOM 856 O O . GLY A 1 107 ? 32.904 28.454 -26.962 1.00 59.16 107 GLY A O 1
ATOM 857 N N . THR A 1 108 ? 30.795 27.825 -26.561 1.00 59.56 108 THR A N 1
ATOM 858 C CA . THR A 1 108 ? 30.869 27.812 -25.091 1.00 59.56 108 THR A CA 1
ATOM 859 C C . THR A 1 108 ? 30.666 26.392 -24.557 1.00 59.56 108 THR A C 1
ATOM 861 O O . THR A 1 108 ? 29.727 26.143 -23.808 1.00 59.56 108 THR A O 1
ATOM 864 N N . PHE A 1 109 ? 31.480 25.426 -24.987 1.00 54.75 109 PHE A N 1
ATOM 865 C CA . PHE A 1 109 ? 31.352 24.031 -24.546 1.00 54.75 109 PHE A CA 1
ATOM 866 C C . PHE A 1 109 ? 31.629 23.886 -23.036 1.00 54.75 109 PHE A C 1
ATOM 868 O O . PHE A 1 109 ? 32.738 24.164 -22.578 1.00 54.75 109 PHE A O 1
ATOM 875 N N . TYR A 1 110 ? 30.635 23.416 -22.273 1.00 53.31 110 TYR A N 1
ATOM 876 C CA . TYR A 1 110 ? 30.745 23.073 -20.847 1.00 53.31 110 TYR A CA 1
ATOM 877 C C . TYR A 1 110 ? 30.656 21.553 -20.655 1.00 53.31 110 TYR A C 1
ATOM 879 O O . TYR A 1 110 ? 29.678 21.029 -20.133 1.00 53.31 110 TYR A O 1
ATOM 887 N N . GLY A 1 111 ? 31.693 20.823 -21.053 1.00 51.81 111 GLY A N 1
ATOM 888 C CA . GLY A 1 111 ? 31.857 19.422 -20.676 1.00 51.81 111 GLY A CA 1
ATOM 889 C C . GLY A 1 111 ? 33.268 19.201 -20.158 1.00 51.81 111 GLY A C 1
ATOM 890 O O . GLY A 1 111 ? 34.200 19.458 -20.912 1.00 51.81 111 GLY A O 1
ATOM 891 N N . LEU A 1 112 ? 33.406 18.777 -18.887 1.00 43.72 112 LEU A N 1
ATOM 892 C CA . LEU A 1 112 ? 34.404 17.804 -18.376 1.00 43.72 112 LEU A CA 1
ATOM 893 C C . LEU A 1 112 ? 34.761 17.898 -16.870 1.00 43.72 112 LEU A C 1
ATOM 895 O O . LEU A 1 112 ? 35.572 17.103 -16.411 1.00 43.72 112 LEU A O 1
ATOM 899 N N . PHE A 1 113 ? 34.148 18.755 -16.048 1.00 39.59 113 PHE A N 1
ATOM 900 C CA . PHE A 1 113 ? 34.530 18.857 -14.622 1.00 39.59 113 PHE A CA 1
ATOM 901 C C . PHE A 1 113 ? 33.627 18.120 -13.627 1.00 39.59 113 PHE A C 1
ATOM 903 O O . PHE A 1 113 ? 33.381 18.655 -12.560 1.00 39.59 113 PHE A O 1
ATOM 910 N N . PHE A 1 114 ? 33.155 16.904 -13.911 1.00 38.41 114 PHE A N 1
ATOM 911 C CA . PHE A 1 114 ? 32.634 16.029 -12.843 1.00 38.41 114 PHE A CA 1
ATOM 912 C C . PHE A 1 114 ? 32.876 14.546 -13.156 1.00 38.41 114 PHE A C 1
ATOM 914 O O . PHE A 1 114 ? 31.946 13.776 -13.366 1.00 38.41 114 PHE A O 1
ATOM 921 N N . TYR A 1 115 ? 34.146 14.145 -13.152 1.00 41.41 115 TYR A N 1
ATOM 922 C CA . TYR A 1 115 ? 34.520 12.821 -12.656 1.00 41.41 115 TYR A CA 1
ATOM 923 C C . TYR A 1 115 ? 35.086 13.019 -11.246 1.00 41.41 115 TYR A C 1
ATOM 925 O O . TYR A 1 115 ? 36.100 13.706 -11.113 1.00 41.41 115 TYR A O 1
ATOM 933 N N . PRO A 1 116 ? 34.467 12.477 -10.184 1.00 43.00 116 PRO A N 1
ATOM 934 C CA . PRO A 1 116 ? 35.198 12.244 -8.955 1.00 43.00 116 PRO A CA 1
ATOM 935 C C . PRO A 1 116 ? 36.066 10.998 -9.184 1.00 43.00 116 PRO A C 1
ATOM 937 O O . PRO A 1 116 ? 35.552 9.903 -9.407 1.00 43.00 116 PRO A O 1
ATOM 940 N N . GLU A 1 117 ? 37.382 11.187 -9.204 1.00 36.97 117 GLU A N 1
ATOM 941 C CA . GLU A 1 117 ? 38.353 10.103 -8.996 1.00 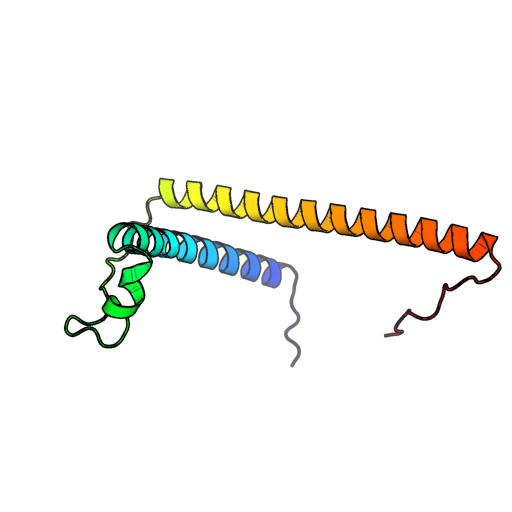3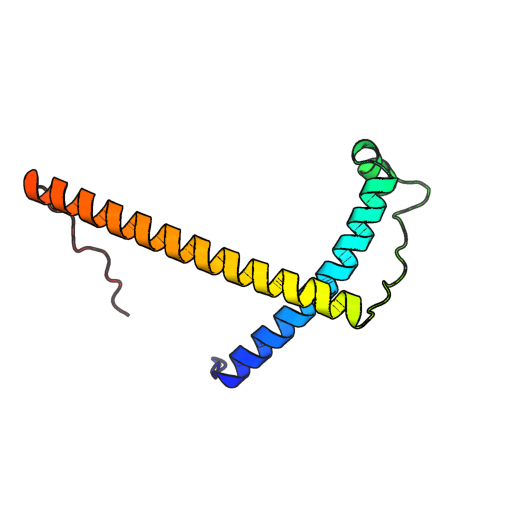6.97 117 GLU A CA 1
ATOM 942 C C . GLU A 1 117 ? 38.118 9.459 -7.602 1.00 36.97 117 GLU A C 1
ATOM 944 O O . GLU A 1 117 ? 37.504 10.105 -6.746 1.00 36.97 117 GLU A O 1
ATOM 949 N N . PRO A 1 118 ? 38.531 8.190 -7.398 1.00 46.28 118 PRO A N 1
ATOM 950 C CA . PRO A 1 118 ? 38.123 7.322 -6.281 1.00 46.28 118 PRO A CA 1
ATOM 951 C C . PRO A 1 118 ? 38.382 7.848 -4.862 1.00 46.28 118 PRO A C 1
ATOM 953 O O . PRO A 1 118 ? 39.372 8.583 -4.648 1.00 46.28 118 PRO A O 1
#